Protein AF-A0A944CTD4-F1 (afdb_monomer_lite)

Foldseek 3Di:
DDKAKWFDDDVPRTFWIWIWDWDQDPNDIDIGTPDTDGHPVCPPVCSSVDPDIDGD

Secondary structure (DSSP, 8-state):
-EEEEEEEEETTEEEEEEEEEEEEETTEEEEEEEEEEE-GGGTTSSGGG-S--B--

Structure (mmCIF, N/CA/C/O backbone):
data_AF-A0A944CTD4-F1
#
_entry.id   AF-A0A944CTD4-F1
#
loop_
_atom_site.group_PDB
_atom_site.id
_atom_site.type_symbol
_atom_site.label_atom_id
_atom_site.label_alt_id
_atom_site.label_comp_id
_atom_site.label_asym_id
_atom_site.label_entity_id
_atom_site.label_seq_id
_atom_site.pdbx_PDB_ins_code
_atom_site.Cartn_x
_atom_site.Cartn_y
_atom_site.Cartn_z
_atom_site.occupancy
_atom_site.B_iso_or_equiv
_atom_site.auth_seq_id
_atom_site.auth_comp_id
_atom_site.auth_asym_id
_atom_site.auth_atom_id
_atom_site.pdbx_PDB_model_num
ATOM 1 N N . MET A 1 1 ? -9.421 -7.802 15.401 1.00 81.38 1 MET A N 1
ATOM 2 C CA . MET A 1 1 ? -8.305 -7.519 14.477 1.00 81.38 1 MET A CA 1
ATOM 3 C C . MET A 1 1 ? -8.712 -7.979 13.091 1.00 81.38 1 MET A C 1
ATOM 5 O O . MET A 1 1 ? -9.398 -8.990 12.997 1.00 81.38 1 MET A O 1
ATOM 9 N N . SER A 1 2 ? -8.355 -7.230 12.052 1.00 93.50 2 SER A N 1
ATOM 10 C CA . SER A 1 2 ? -8.607 -7.591 10.651 1.00 93.50 2 SER A CA 1
ATOM 11 C C . SER A 1 2 ? -7.384 -7.256 9.812 1.00 93.50 2 SER A C 1
ATOM 13 O O . SER A 1 2 ? -6.844 -6.158 9.939 1.00 93.50 2 SER A O 1
ATOM 15 N N . SER A 1 3 ? -6.985 -8.160 8.925 1.00 94.12 3 SER A N 1
ATOM 16 C CA . SER A 1 3 ? -5.916 -7.911 7.958 1.00 94.12 3 SER A CA 1
ATOM 17 C C . SER A 1 3 ? -6.475 -7.236 6.706 1.00 94.12 3 SER A C 1
ATOM 19 O O . SER A 1 3 ? -7.611 -7.492 6.304 1.00 94.12 3 SER A O 1
ATOM 21 N N . VAL A 1 4 ? -5.680 -6.362 6.097 1.00 93.44 4 VAL A N 1
ATOM 22 C CA . VAL A 1 4 ? -5.995 -5.672 4.845 1.00 93.44 4 VAL A CA 1
ATOM 23 C C . VAL A 1 4 ? -4.772 -5.749 3.936 1.00 93.44 4 VAL A C 1
ATOM 25 O O . VAL A 1 4 ? -3.653 -5.462 4.360 1.00 93.44 4 VAL A O 1
ATOM 28 N N . ALA A 1 5 ? -5.005 -6.130 2.682 1.00 92.31 5 ALA A N 1
ATOM 29 C CA . ALA A 1 5 ? -4.012 -6.145 1.621 1.00 92.31 5 ALA A CA 1
ATOM 30 C C . ALA A 1 5 ? -4.419 -5.142 0.545 1.00 92.31 5 ALA A C 1
ATOM 32 O O . ALA A 1 5 ? -5.591 -5.057 0.176 1.00 92.31 5 ALA A O 1
ATOM 33 N N . VAL A 1 6 ? -3.465 -4.345 0.083 1.00 90.44 6 VAL A N 1
ATOM 34 C CA . VAL A 1 6 ? -3.738 -3.216 -0.801 1.00 90.44 6 VAL A CA 1
ATOM 35 C C . VAL A 1 6 ? -2.668 -3.167 -1.891 1.00 90.44 6 VAL A C 1
ATOM 37 O O . VAL A 1 6 ? -1.501 -2.911 -1.595 1.00 90.44 6 VAL A O 1
ATOM 40 N N . GLY A 1 7 ? -3.058 -3.452 -3.135 1.00 90.50 7 GLY A N 1
ATOM 41 C CA . GLY A 1 7 ? -2.160 -3.542 -4.290 1.00 90.50 7 GLY A CA 1
ATOM 42 C C . GLY A 1 7 ? -2.016 -2.218 -5.037 1.00 90.50 7 GLY A C 1
ATOM 43 O O . GLY A 1 7 ? -2.976 -1.462 -5.185 1.00 90.50 7 GLY A O 1
ATOM 44 N N . VAL A 1 8 ? -0.809 -1.927 -5.517 1.00 89.00 8 VAL A N 1
ATOM 45 C CA . VAL A 1 8 ? -0.536 -0.760 -6.363 1.00 89.00 8 VAL A CA 1
ATOM 46 C C . VAL A 1 8 ? -0.215 -1.238 -7.768 1.00 89.00 8 VAL A C 1
ATOM 48 O O . VAL A 1 8 ? 0.774 -1.945 -7.971 1.00 89.00 8 VAL A O 1
ATOM 51 N N . ASP A 1 9 ? -1.012 -0.780 -8.728 1.00 88.50 9 ASP A N 1
ATOM 52 C CA . ASP A 1 9 ? -0.789 -1.029 -10.146 1.00 88.50 9 ASP A CA 1
ATOM 53 C C . ASP A 1 9 ? -0.130 0.180 -10.814 1.00 88.50 9 ASP A C 1
ATOM 55 O O . ASP A 1 9 ? -0.451 1.338 -10.524 1.00 88.50 9 ASP A O 1
ATOM 59 N N . PHE A 1 10 ? 0.775 -0.087 -11.750 1.00 84.50 10 PHE A N 1
ATOM 60 C CA . PHE A 1 10 ? 1.301 0.899 -12.686 1.00 84.50 10 PHE A CA 1
ATOM 61 C C . PHE A 1 10 ? 0.871 0.489 -14.096 1.00 84.50 10 PHE A C 1
ATOM 63 O O . PHE A 1 10 ? 1.401 -0.453 -14.683 1.00 84.50 10 PHE A O 1
ATOM 70 N N . GLY A 1 11 ? -0.158 1.159 -14.619 1.00 85.62 11 GLY A N 1
ATOM 71 C CA . GLY A 1 11 ? -0.867 0.684 -15.807 1.00 85.62 11 GLY A CA 1
ATOM 72 C C . GLY A 1 11 ? -1.659 -0.587 -15.487 1.00 85.62 11 GLY A C 1
ATOM 73 O O . GLY A 1 11 ? -2.512 -0.566 -14.607 1.00 85.62 11 GLY A O 1
ATOM 74 N N . SER A 1 12 ? -1.370 -1.681 -16.193 1.00 85.69 12 SER A N 1
ATOM 75 C CA . SER A 1 12 ? -1.989 -3.000 -15.968 1.00 85.69 12 SER A CA 1
ATOM 76 C C . SER 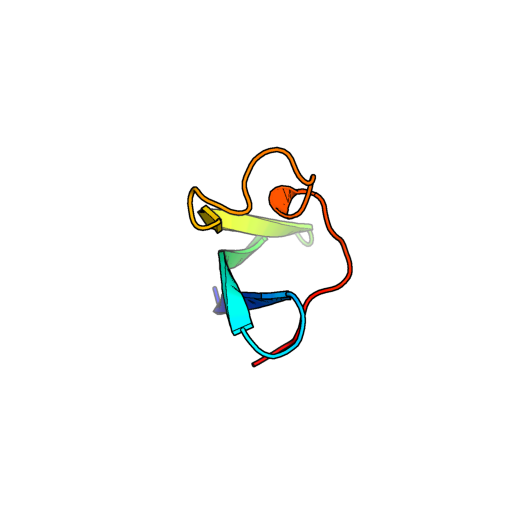A 1 12 ? -1.089 -3.970 -15.195 1.00 85.69 12 SER A C 1
ATOM 78 O O . SER A 1 12 ? -1.406 -5.153 -15.105 1.00 85.69 12 SER A O 1
ATOM 80 N N . GLN A 1 13 ? 0.049 -3.496 -14.681 1.00 89.81 13 GLN A N 1
ATOM 81 C CA . GLN A 1 13 ? 1.023 -4.326 -13.983 1.00 89.81 13 GLN A CA 1
ATOM 82 C C . GLN A 1 13 ? 0.981 -4.053 -12.473 1.00 89.81 13 GLN A C 1
ATOM 84 O O . GLN A 1 13 ? 1.167 -2.899 -12.076 1.00 89.81 13 GLN A O 1
ATOM 89 N N . PRO A 1 14 ? 0.809 -5.079 -11.622 1.00 90.50 14 PRO A N 1
ATOM 90 C CA . PRO A 1 14 ? 0.964 -4.924 -10.182 1.00 90.50 14 PRO A CA 1
ATOM 91 C C . PRO A 1 14 ? 2.446 -4.712 -9.849 1.00 90.50 14 PRO A C 1
ATOM 93 O O . PRO A 1 14 ? 3.301 -5.519 -10.217 1.00 90.50 14 PRO A O 1
ATOM 96 N N . VAL A 1 15 ? 2.762 -3.616 -9.160 1.00 94.25 15 VAL A N 1
ATOM 97 C CA . VAL A 1 15 ? 4.149 -3.192 -8.868 1.00 94.25 15 VAL A CA 1
ATOM 98 C C . VAL A 1 15 ? 4.430 -2.999 -7.378 1.00 94.25 15 VAL A C 1
ATOM 100 O O . VAL A 1 15 ? 5.578 -2.771 -6.985 1.00 94.25 15 VAL A O 1
ATOM 103 N N . GLY A 1 16 ? 3.412 -3.094 -6.524 1.00 92.69 16 GLY A N 1
ATOM 104 C CA . GLY A 1 16 ? 3.583 -2.967 -5.083 1.00 92.69 16 GLY A CA 1
ATOM 105 C C . GLY A 1 16 ? 2.404 -3.493 -4.278 1.00 92.69 16 GLY A C 1
ATOM 106 O O . GLY A 1 16 ? 1.322 -3.735 -4.811 1.00 92.69 16 GLY A O 1
ATOM 107 N N . LEU A 1 17 ? 2.629 -3.652 -2.978 1.00 93.56 17 LEU A N 1
ATOM 108 C CA . LEU A 1 17 ? 1.634 -4.116 -2.016 1.00 93.56 17 LEU A CA 1
ATOM 109 C C . LEU A 1 17 ? 1.879 -3.462 -0.657 1.00 93.56 17 LEU A C 1
ATOM 111 O O . LEU A 1 17 ? 3.024 -3.286 -0.224 1.00 93.56 17 LEU A O 1
ATOM 115 N N . VAL A 1 18 ? 0.782 -3.187 0.039 1.00 94.38 18 VAL A N 1
ATOM 116 C CA . VAL A 1 18 ? 0.759 -2.906 1.471 1.00 94.38 18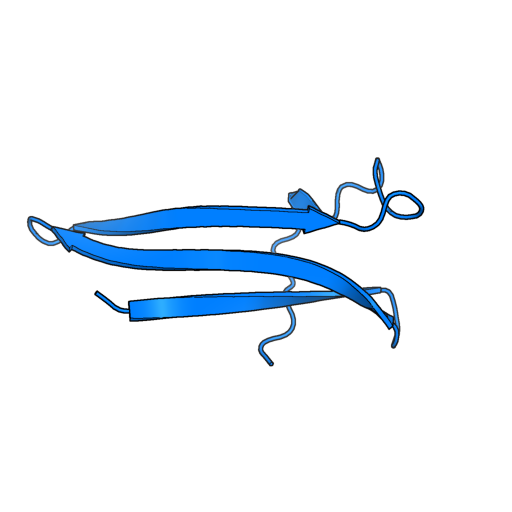 VAL A CA 1
ATOM 117 C C . VAL A 1 18 ? -0.018 -4.011 2.168 1.00 94.38 18 VAL A C 1
ATOM 119 O O . VAL A 1 18 ? -1.152 -4.306 1.789 1.00 94.38 18 VAL A O 1
ATOM 122 N N . LEU A 1 19 ? 0.580 -4.594 3.201 1.00 94.75 19 LEU A N 1
ATOM 123 C CA . LEU A 1 19 ? -0.097 -5.474 4.146 1.00 94.75 19 LEU A CA 1
ATOM 124 C C . LEU A 1 19 ? -0.177 -4.758 5.485 1.00 94.75 19 LEU A C 1
ATOM 126 O O . LEU A 1 19 ? 0.841 -4.301 6.010 1.00 94.75 19 LEU A O 1
ATOM 130 N N . ALA A 1 20 ? -1.379 -4.671 6.037 1.00 96.00 20 ALA A N 1
ATOM 131 C CA . ALA A 1 20 ? -1.606 -4.055 7.329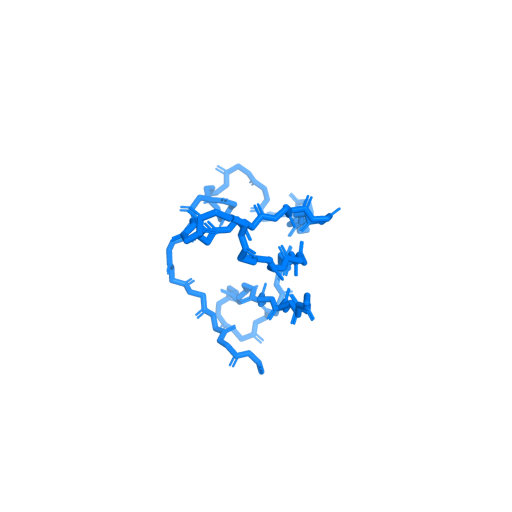 1.00 96.00 20 ALA A CA 1
ATOM 132 C C . ALA A 1 20 ? -2.586 -4.865 8.169 1.00 96.00 20 ALA A C 1
ATOM 134 O O . ALA A 1 20 ? -3.526 -5.474 7.656 1.00 96.00 20 ALA A O 1
ATOM 135 N N . GLU A 1 21 ? -2.392 -4.815 9.476 1.00 96.62 21 GLU A N 1
ATOM 136 C CA . GLU A 1 21 ? -3.392 -5.230 10.447 1.00 96.62 21 GLU A CA 1
ATOM 137 C C . GLU A 1 21 ? -4.101 -4.011 11.003 1.00 96.62 21 GLU A C 1
ATOM 139 O O . GLU A 1 21 ? -3.495 -2.971 11.247 1.00 96.62 21 GLU A O 1
ATOM 144 N N . THR A 1 22 ? -5.404 -4.146 11.205 1.00 95.31 22 THR A N 1
ATOM 145 C CA . THR A 1 22 ? -6.246 -3.110 11.789 1.00 95.31 22 THR A CA 1
ATOM 146 C C . THR A 1 22 ? -6.849 -3.601 13.097 1.00 95.31 22 THR A C 1
ATOM 148 O O . THR A 1 22 ? -7.374 -4.720 13.197 1.00 95.31 22 THR A O 1
ATOM 151 N N . SER A 1 23 ? -6.783 -2.751 14.114 1.00 95.38 23 SER A N 1
ATOM 152 C CA . SER A 1 23 ? -7.426 -2.944 15.410 1.00 95.38 23 SER A CA 1
ATOM 153 C C . SER A 1 23 ? -8.214 -1.690 15.789 1.00 95.38 23 SER A C 1
ATOM 155 O O . SER A 1 23 ? -8.116 -0.629 15.166 1.00 95.38 23 SER A O 1
ATOM 157 N N . THR A 1 24 ? -9.085 -1.828 16.782 1.00 95.94 24 THR A N 1
ATOM 158 C CA . THR A 1 24 ? -9.708 -0.684 17.444 1.00 95.94 24 THR A CA 1
ATOM 159 C C . THR A 1 24 ? -9.388 -0.796 18.918 1.00 95.94 24 THR A C 1
ATOM 161 O O . THR A 1 24 ? -9.788 -1.764 19.561 1.00 95.94 24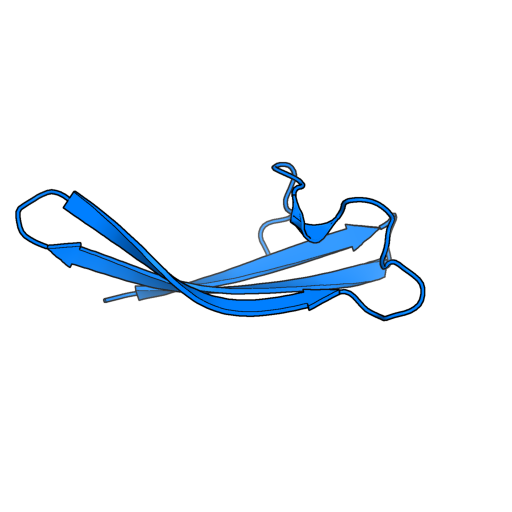 THR A O 1
ATOM 164 N N . GLU A 1 25 ? -8.651 0.176 19.433 1.00 93.19 25 GLU A N 1
ATOM 165 C CA . GLU A 1 25 ? -8.202 0.234 20.821 1.00 93.19 25 GLU A CA 1
ATOM 166 C C . GLU A 1 25 ? -8.644 1.573 21.396 1.00 93.19 25 GLU A C 1
ATOM 168 O O . GLU A 1 25 ? -8.401 2.613 20.793 1.00 93.19 25 GLU A O 1
ATOM 173 N N . GLN A 1 26 ? -9.357 1.559 22.526 1.00 92.62 26 GLN A N 1
ATOM 174 C CA . GLN A 1 26 ? -9.842 2.782 23.188 1.00 92.62 26 GLN A CA 1
ATOM 175 C C . GLN A 1 26 ? -10.584 3.749 22.231 1.00 92.62 26 GLN A C 1
ATOM 177 O O . GLN A 1 26 ? -10.365 4.957 22.255 1.00 92.62 26 GLN A O 1
ATOM 182 N N . ASN A 1 27 ? -11.458 3.217 21.363 1.00 92.69 27 ASN A N 1
ATOM 183 C CA . ASN A 1 27 ? -12.167 3.950 20.295 1.00 92.69 27 ASN A CA 1
ATOM 184 C C . ASN A 1 27 ? -11.279 4.593 19.210 1.00 92.69 27 ASN A C 1
ATOM 186 O O . ASN A 1 27 ? -11.785 5.328 18.359 1.00 92.69 27 ASN A O 1
ATOM 190 N N . GLN A 1 28 ? -9.985 4.288 19.171 1.00 94.75 28 GLN A N 1
ATOM 191 C CA . GLN A 1 28 ? -9.080 4.702 18.105 1.00 94.75 28 GLN A CA 1
ATOM 192 C C . GLN A 1 28 ? -8.863 3.555 17.120 1.00 94.75 28 GLN A C 1
ATOM 194 O O . GLN A 1 28 ? -8.612 2.417 17.513 1.00 94.75 28 GLN A O 1
ATOM 199 N N . LYS A 1 29 ? -8.963 3.846 15.818 1.00 93.88 29 LYS A N 1
ATOM 200 C CA . LYS A 1 29 ? -8.600 2.891 14.766 1.00 93.88 29 LYS A CA 1
ATOM 201 C C . LYS A 1 29 ? -7.092 2.931 14.570 1.00 93.88 29 LYS A C 1
ATOM 203 O O . LYS A 1 29 ? -6.562 3.957 14.148 1.00 93.88 29 LYS A O 1
ATOM 208 N N . ILE A 1 30 ? -6.432 1.817 14.847 1.00 95.19 30 ILE A N 1
ATOM 209 C CA . ILE A 1 30 ? -4.989 1.660 14.681 1.00 95.19 30 ILE A CA 1
ATOM 210 C C . ILE A 1 30 ? -4.752 0.753 13.478 1.00 95.19 30 ILE A C 1
ATOM 212 O O . ILE A 1 30 ? -5.451 -0.245 13.292 1.00 95.19 30 ILE A O 1
ATOM 216 N N . ALA A 1 31 ? -3.784 1.126 12.643 1.00 93.75 31 ALA A N 1
ATOM 217 C CA . ALA A 1 31 ? -3.313 0.305 11.541 1.00 93.75 31 ALA A CA 1
ATOM 218 C C . ALA A 1 31 ? -1.805 0.091 11.680 1.00 93.75 31 ALA A C 1
ATOM 220 O O . ALA A 1 31 ? -1.036 1.054 11.680 1.00 93.75 31 ALA A O 1
ATOM 221 N N . THR A 1 32 ? -1.393 -1.167 11.771 1.00 95.62 32 THR A N 1
ATOM 222 C CA . THR A 1 32 ? 0.010 -1.573 11.826 1.00 95.62 32 THR A CA 1
ATOM 223 C C . THR A 1 32 ? 0.416 -2.065 10.449 1.00 95.62 32 THR A C 1
ATOM 225 O O . THR A 1 32 ? -0.126 -3.053 9.957 1.00 95.62 32 THR A O 1
ATOM 228 N N . ILE A 1 33 ? 1.365 -1.376 9.813 1.00 95.19 33 ILE A N 1
ATOM 229 C CA . ILE A 1 33 ? 1.931 -1.820 8.537 1.00 95.19 33 ILE A CA 1
ATOM 230 C C . ILE A 1 33 ? 2.842 -3.015 8.821 1.00 95.19 33 ILE A C 1
ATOM 232 O O . ILE A 1 33 ? 3.879 -2.865 9.462 1.00 95.19 33 ILE A O 1
ATOM 236 N N . LEU A 1 34 ? 2.451 -4.189 8.329 1.00 95.94 34 LEU A N 1
ATOM 237 C CA . LEU A 1 34 ? 3.251 -5.411 8.409 1.00 95.94 34 LEU A CA 1
ATOM 238 C C . LEU A 1 34 ? 4.291 -5.465 7.290 1.00 95.94 34 LEU A C 1
ATOM 240 O O . LEU A 1 34 ? 5.412 -5.926 7.487 1.00 95.94 34 LEU A O 1
ATOM 244 N N . SER A 1 35 ? 3.914 -5.004 6.097 1.00 93.69 35 SER A N 1
ATOM 245 C CA . SER A 1 35 ? 4.800 -4.965 4.940 1.00 93.69 35 SER A CA 1
ATOM 246 C C . SER A 1 35 ? 4.410 -3.840 3.990 1.00 93.69 35 SER A C 1
ATOM 248 O O . SER A 1 35 ? 3.228 -3.567 3.779 1.00 93.69 35 SER A O 1
ATOM 250 N N . LEU A 1 36 ? 5.421 -3.208 3.400 1.00 93.06 36 LEU A N 1
ATOM 251 C CA . LEU A 1 36 ? 5.294 -2.232 2.328 1.00 93.06 36 LEU A CA 1
ATOM 252 C C . LEU A 1 36 ? 6.402 -2.515 1.320 1.00 93.06 36 LEU A C 1
ATOM 254 O O . LEU A 1 36 ? 7.582 -2.347 1.637 1.00 93.06 36 LEU A O 1
ATOM 258 N N . PHE A 1 37 ? 6.032 -2.920 0.109 1.00 91.62 37 PHE A N 1
ATOM 259 C CA . PHE A 1 37 ? 7.011 -3.171 -0.940 1.00 91.62 37 PHE A CA 1
ATOM 260 C C . PHE A 1 37 ? 6.607 -2.563 -2.276 1.00 91.62 37 PHE A C 1
ATOM 262 O O . PHE A 1 37 ? 5.434 -2.477 -2.631 1.00 91.62 37 PHE A O 1
ATOM 269 N N . VAL A 1 38 ? 7.635 -2.169 -3.025 1.00 93.25 38 VAL A N 1
ATOM 270 C CA . VAL A 1 38 ? 7.569 -1.752 -4.426 1.00 93.25 38 VAL A CA 1
ATOM 271 C C . VAL A 1 38 ? 8.733 -2.430 -5.142 1.00 93.25 38 VAL A C 1
ATOM 273 O O . VAL A 1 38 ? 9.860 -2.453 -4.612 1.00 93.25 38 VAL A O 1
ATOM 276 N N . VAL A 1 39 ? 8.469 -3.000 -6.317 1.00 93.50 39 VAL A N 1
ATOM 277 C CA . VAL A 1 39 ? 9.511 -3.634 -7.139 1.00 93.50 39 VAL A CA 1
ATOM 278 C C . VAL A 1 39 ? 10.624 -2.622 -7.473 1.00 93.50 39 VAL A C 1
ATOM 280 O O . VAL A 1 39 ? 10.330 -1.431 -7.625 1.00 93.50 39 VAL A O 1
ATOM 283 N N . PRO A 1 40 ? 11.906 -3.035 -7.509 1.00 93.44 40 PRO A N 1
ATOM 284 C CA . PRO A 1 40 ? 13.044 -2.116 -7.604 1.00 93.44 40 PRO A CA 1
ATOM 285 C C . PRO A 1 40 ? 12.967 -1.108 -8.754 1.00 93.44 40 PRO A C 1
ATOM 287 O O . PRO A 1 40 ? 13.271 0.068 -8.551 1.00 93.44 40 PRO A O 1
ATOM 290 N N . GLU A 1 41 ? 12.495 -1.549 -9.915 1.00 94.56 41 GLU A N 1
ATOM 291 C CA . GLU A 1 41 ? 12.413 -0.790 -11.168 1.00 94.56 41 GLU A CA 1
ATOM 292 C C . GLU A 1 41 ? 11.462 0.408 -11.055 1.00 94.56 41 GLU A C 1
ATOM 294 O O . GLU A 1 41 ? 11.602 1.395 -11.773 1.00 94.56 41 GLU A O 1
ATOM 299 N N . HIS A 1 42 ? 10.514 0.339 -10.118 1.00 90.81 42 HIS A N 1
ATOM 300 C CA . HIS A 1 42 ? 9.511 1.369 -9.880 1.00 90.81 42 HIS A CA 1
ATOM 301 C C . HIS A 1 42 ? 9.764 2.163 -8.587 1.00 90.81 42 HIS A C 1
ATOM 303 O O . HIS A 1 42 ? 8.920 2.967 -8.182 1.00 90.81 42 HIS A O 1
ATOM 309 N N . ARG A 1 43 ? 10.911 1.989 -7.914 1.00 89.94 43 ARG A N 1
ATOM 310 C CA . ARG A 1 43 ? 11.287 2.803 -6.738 1.00 89.94 43 ARG A CA 1
ATOM 311 C C . ARG A 1 43 ? 11.695 4.222 -7.150 1.00 89.94 43 ARG A C 1
ATOM 313 O O . ARG A 1 43 ? 11.929 4.513 -8.313 1.00 89.94 43 ARG A O 1
ATOM 320 N N . GLY A 1 44 ? 1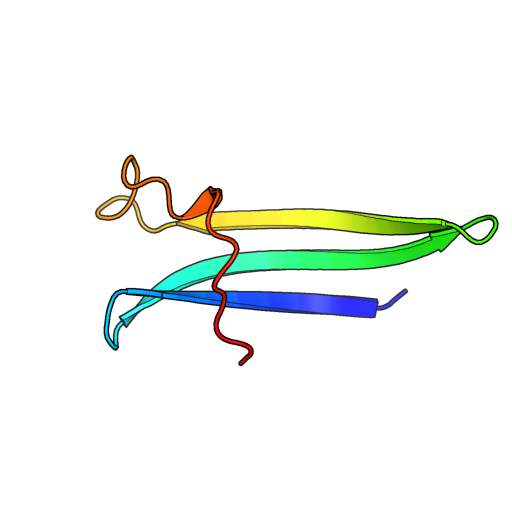1.716 5.151 -6.190 1.00 88.25 44 GLY A N 1
ATOM 321 C CA . GLY A 1 44 ? 12.033 6.569 -6.445 1.00 88.25 44 GLY A CA 1
ATOM 322 C C . GLY A 1 44 ? 10.916 7.376 -7.128 1.00 88.25 44 GLY A C 1
ATOM 323 O O . GLY A 1 44 ? 10.959 8.599 -7.125 1.00 88.25 44 GLY A O 1
ATOM 324 N N . SER A 1 45 ? 9.867 6.713 -7.616 1.00 85.31 45 SER A N 1
ATOM 325 C CA . SER A 1 45 ? 8.697 7.313 -8.280 1.00 85.31 45 SER A CA 1
ATOM 326 C C . SER A 1 45 ? 7.621 7.852 -7.321 1.00 85.31 45 SER A C 1
ATOM 328 O O . SER A 1 45 ? 6.603 8.385 -7.750 1.00 85.31 45 SER A O 1
ATOM 330 N N . GLY A 1 46 ? 7.807 7.679 -6.007 1.00 85.88 46 GLY A N 1
ATOM 331 C CA . GLY A 1 46 ? 6.836 8.101 -4.994 1.00 85.88 46 GLY A CA 1
ATOM 332 C C . GLY A 1 46 ? 5.639 7.162 -4.795 1.00 85.88 46 GLY A C 1
ATOM 333 O O . GLY A 1 46 ? 4.764 7.493 -3.997 1.00 85.88 46 GLY A O 1
ATOM 334 N N . LEU A 1 47 ? 5.605 5.980 -5.429 1.00 84.19 47 LEU A N 1
ATOM 335 C CA . LEU A 1 47 ? 4.493 5.018 -5.311 1.00 84.19 47 LEU A CA 1
ATOM 336 C C . LEU A 1 47 ? 4.166 4.613 -3.863 1.00 84.19 47 LEU A C 1
ATOM 338 O O . LEU A 1 47 ? 2.997 4.492 -3.515 1.00 84.19 47 LEU A O 1
ATOM 342 N N . GLY A 1 48 ? 5.167 4.513 -2.982 1.00 80.88 48 GLY A N 1
ATOM 343 C CA . GLY A 1 48 ? 4.953 4.233 -1.553 1.00 80.88 48 GLY A CA 1
ATOM 344 C C . GLY A 1 48 ? 4.244 5.351 -0.768 1.00 80.88 48 GLY A C 1
ATOM 345 O O . GLY A 1 48 ? 3.914 5.158 0.396 1.00 80.88 48 GLY A O 1
ATOM 346 N N . LYS A 1 49 ? 4.017 6.522 -1.379 1.00 81.19 49 LYS A N 1
ATOM 347 C CA . LYS A 1 49 ? 3.275 7.657 -0.796 1.00 81.19 49 LYS A CA 1
ATOM 348 C C . LYS A 1 49 ? 1.887 7.835 -1.416 1.00 81.19 49 LYS A C 1
ATOM 350 O O . LYS A 1 49 ? 1.155 8.748 -1.029 1.00 81.19 49 LYS A O 1
ATOM 355 N N . THR A 1 50 ? 1.545 7.031 -2.421 1.00 73.38 50 THR A N 1
ATOM 356 C CA . THR A 1 50 ? 0.362 7.273 -3.242 1.00 73.38 50 THR A CA 1
ATOM 357 C C . THR A 1 50 ? -0.919 6.931 -2.475 1.00 73.38 50 THR A C 1
ATOM 359 O O . THR A 1 50 ? -1.007 5.911 -1.799 1.00 73.38 50 THR A O 1
ATOM 362 N N . ARG A 1 51 ? -1.934 7.801 -2.577 1.00 56.84 51 ARG A N 1
ATOM 363 C CA . ARG A 1 51 ? -3.265 7.607 -1.960 1.00 56.84 51 ARG A CA 1
ATOM 364 C C . ARG A 1 51 ? -4.251 6.865 -2.862 1.00 56.84 51 ARG A C 1
ATOM 366 O O . ARG A 1 51 ? -5.353 6.537 -2.432 1.00 56.84 51 ARG A O 1
ATOM 373 N N . ARG A 1 52 ? -3.885 6.671 -4.130 1.00 52.72 52 ARG A N 1
ATOM 374 C CA . ARG A 1 52 ? -4.711 6.024 -5.146 1.00 52.72 52 ARG A CA 1
ATOM 375 C C . ARG A 1 52 ? -4.304 4.565 -5.222 1.00 52.72 52 ARG A C 1
ATOM 377 O O . ARG A 1 52 ? -3.244 4.253 -5.7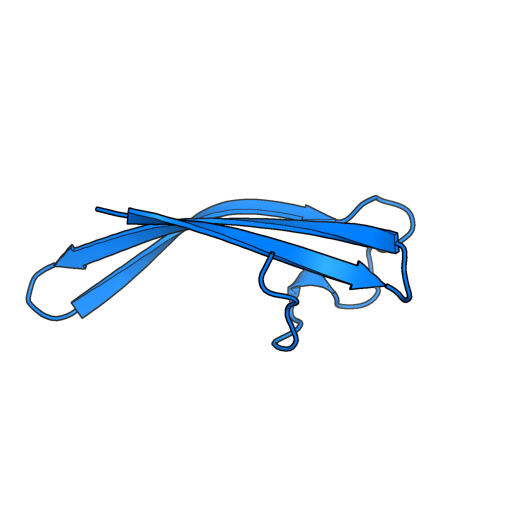50 1.00 52.72 52 ARG A O 1
ATOM 384 N N . ILE A 1 53 ? -5.120 3.708 -4.630 1.00 55.88 53 ILE A N 1
ATOM 385 C CA . ILE A 1 53 ? -4.787 2.303 -4.496 1.00 55.88 53 ILE A CA 1
ATOM 386 C C . ILE A 1 53 ? -5.936 1.449 -5.001 1.00 55.88 53 ILE A C 1
ATOM 388 O O . ILE A 1 53 ? -7.098 1.745 -4.712 1.00 55.88 53 ILE A O 1
ATOM 392 N N . THR A 1 54 ? -5.606 0.437 -5.801 1.00 55.41 54 THR A N 1
ATOM 393 C CA . THR A 1 54 ? -6.586 -0.480 -6.372 1.00 55.41 54 THR A CA 1
ATOM 394 C C . THR A 1 54 ? -6.918 -1.510 -5.301 1.00 55.41 54 THR A C 1
ATOM 396 O O . THR A 1 54 ? -6.045 -2.199 -4.773 1.00 55.41 54 THR A O 1
ATOM 399 N N . LYS A 1 55 ? -8.191 -1.579 -4.913 1.00 47.38 55 LYS A N 1
ATOM 400 C CA . LYS A 1 55 ? -8.665 -2.595 -3.977 1.00 47.38 55 LYS A CA 1
ATOM 401 C C . LYS A 1 55 ? -8.831 -3.889 -4.777 1.00 47.38 55 LYS A C 1
ATOM 403 O O . LYS A 1 55 ? -9.684 -3.919 -5.661 1.00 47.38 55 LYS A O 1
ATOM 408 N N . MET A 1 56 ? -7.974 -4.878 -4.523 1.00 50.62 56 MET A N 1
ATOM 409 C CA . MET A 1 56 ? -8.164 -6.245 -5.025 1.00 50.62 56 MET A CA 1
ATOM 410 C C . MET A 1 56 ? -9.243 -6.961 -4.215 1.00 50.62 56 MET A C 1
ATOM 412 O O . MET A 1 56 ? -9.387 -6.632 -3.012 1.00 50.62 56 MET A O 1
#

pLDDT: mean 87.01, std 12.64, range [47.38, 96.62]

Radius of gyration: 12.79 Å; chains: 1; bounding box: 25×16×39 Å

Sequence (56 aa):
MSSVAVGVDFGSQPVGLVLAETSTEQNQKIATILSLFVVPEHRGSGLGKTRRITKM